Protein AF-A2F6Y9-F1 (afdb_monomer)

Secondary structure (DSSP, 8-state):
-PPP-HHHHHHTGGGTTT-HHHHHTS-HHHHHHHHTT--B-HHHHHHHHHHHHHHS-HHHHHHHHHH--B---SSHHHHHHHHHHHHHHTT-HHHHHHHHHHHHHHHHHHHHHHTT-----HHHHHHHHHHT--TT--------

Nearest PDB structures (foldseek):
  5g04-assembly1_J  TM=4.229E-01  e=6.805E+00  Homo sapiens
  8e5v-assembly1_A  TM=2.078E-01  e=3.432E+00  Deinococcus radiodurans

Solvent-accessible surface area (backbone atoms only — not comparable to full-atom values): 8515 Å² total; per-residue (Å²): 129,86,77,81,64,39,68,60,51,26,78,41,40,91,80,42,49,81,38,62,65,67,57,68,77,47,53,70,69,56,49,28,58,23,26,64,63,33,67,29,44,67,66,50,46,55,49,31,50,60,49,42,60,74,76,42,55,69,68,55,42,52,56,43,52,76,30,51,43,66,70,62,68,93,45,75,66,56,48,51,50,49,51,45,49,49,20,60,75,66,70,34,64,69,54,37,52,51,50,51,52,56,57,54,50,54,54,54,49,53,54,29,62,77,67,69,55,85,68,93,45,72,66,59,56,48,51,53,54,58,68,60,54,56,100,80,74,63,88,77,81,86,76,134

Sequence (144 aa):
MTSIDYDTYAKTLNSWYNDEEFISLRTVSELCNIFDKCSFTTKQYKTTFSIISRKFNTSDVLTLSQHAKIDNFEDTQAAFEILNFISRILNHNTLRDISVFVQTHKYHRLIKYEKGEHGNDILTIMGNAAVTFDHDGIIVEEQE

Mean predicted aligned error: 11.88 Å

Foldseek 3Di:
DPDDDLLVCQVVCVVPLQPLVVVQVDDLVSLLSNQLSHADALVSVLNNLVSCLVRDDLVSSVSSVVSHHHNDDPDPVSVLVVQVSNCVSNVPVVSVVVSVVVVVVVVVVVVCVVVVNDDPDVVVVVVVVVVQDDPPRDDDDDDD

Structure (mmCIF, N/CA/C/O backbone):
data_AF-A2F6Y9-F1
#
_entry.id   AF-A2F6Y9-F1
#
loop_
_atom_site.group_PDB
_atom_site.id
_atom_site.type_symbol
_atom_site.label_atom_id
_atom_site.label_alt_id
_atom_site.label_comp_id
_atom_site.label_asym_id
_atom_site.label_entity_id
_atom_site.label_seq_id
_atom_site.pdbx_PDB_ins_code
_atom_site.Cartn_x
_atom_site.Cartn_y
_atom_site.Cartn_z
_atom_site.occupancy
_atom_site.B_iso_or_equiv
_atom_site.auth_seq_id
_atom_site.auth_comp_id
_atom_site.auth_asym_id
_atom_site.auth_atom_id
_atom_site.pdbx_PDB_model_num
ATOM 1 N N . MET A 1 1 ? -25.624 3.906 16.333 1.00 43.97 1 MET A N 1
ATOM 2 C CA . MET A 1 1 ? -24.229 4.004 15.859 1.00 43.97 1 MET A CA 1
ATOM 3 C C . MET A 1 1 ? -24.227 4.921 14.657 1.00 43.97 1 MET A C 1
ATOM 5 O O . MET A 1 1 ? -24.933 4.634 13.701 1.00 43.97 1 MET A O 1
ATOM 9 N N . THR A 1 2 ? -23.543 6.058 14.735 1.00 54.44 2 THR A N 1
ATOM 10 C CA . THR A 1 2 ? -23.297 6.910 13.567 1.00 54.44 2 THR A CA 1
ATOM 11 C C . THR A 1 2 ? -22.438 6.127 12.584 1.00 54.44 2 THR A C 1
ATOM 13 O O . THR A 1 2 ? -21.329 5.724 12.925 1.00 54.44 2 THR A O 1
ATOM 16 N N . SER A 1 3 ? -22.988 5.851 11.402 1.00 78.88 3 SER A N 1
ATOM 17 C CA . SER A 1 3 ? -22.258 5.212 10.309 1.00 78.88 3 SER A CA 1
ATOM 18 C C . SER A 1 3 ? -21.067 6.089 9.940 1.00 78.88 3 SER A C 1
ATOM 20 O O . SER A 1 3 ? -21.241 7.288 9.724 1.00 78.88 3 SER A O 1
ATOM 22 N N . ILE A 1 4 ? -19.869 5.511 9.883 1.00 85.12 4 ILE A N 1
ATOM 23 C CA . ILE A 1 4 ? -18.699 6.222 9.377 1.00 85.12 4 ILE A CA 1
ATOM 24 C C . ILE A 1 4 ? -18.893 6.454 7.877 1.00 85.12 4 ILE A C 1
ATOM 26 O O . ILE A 1 4 ? -19.220 5.527 7.139 1.00 85.12 4 ILE A O 1
ATOM 30 N N . ASP A 1 5 ? -18.696 7.693 7.433 1.00 91.25 5 ASP A N 1
ATOM 31 C CA . ASP A 1 5 ? -18.725 8.049 6.017 1.00 91.25 5 ASP A CA 1
ATOM 32 C C . ASP A 1 5 ? -17.322 7.905 5.408 1.00 91.25 5 ASP A C 1
ATOM 34 O O . ASP A 1 5 ? -16.503 8.830 5.406 1.00 91.25 5 ASP A O 1
ATOM 38 N N . TYR A 1 6 ? -17.038 6.700 4.915 1.00 93.38 6 TYR A N 1
ATOM 39 C CA . TYR A 1 6 ? -15.757 6.369 4.293 1.00 93.38 6 TYR A CA 1
ATOM 40 C C . TYR A 1 6 ? -15.515 7.138 2.984 1.00 93.38 6 TYR A C 1
ATOM 42 O O . TYR A 1 6 ? -14.369 7.463 2.677 1.00 93.38 6 TYR A O 1
ATOM 50 N N . ASP A 1 7 ? -16.569 7.481 2.235 1.00 93.00 7 ASP A N 1
ATOM 51 C CA . ASP A 1 7 ? -16.457 8.239 0.983 1.00 93.00 7 ASP A CA 1
ATOM 52 C C . ASP A 1 7 ? -16.000 9.677 1.235 1.00 93.00 7 ASP A C 1
ATOM 54 O O . ASP A 1 7 ? -15.158 10.209 0.505 1.00 93.00 7 ASP A O 1
ATOM 58 N N . THR A 1 8 ? -16.508 10.305 2.296 1.00 94.44 8 THR A N 1
ATOM 59 C CA . THR A 1 8 ? -16.049 11.635 2.710 1.00 94.44 8 THR A CA 1
ATOM 60 C C . THR A 1 8 ? -14.581 11.612 3.136 1.00 94.44 8 THR A C 1
ATOM 62 O O . THR A 1 8 ? -13.813 12.490 2.729 1.00 94.44 8 THR A O 1
ATOM 65 N N . TYR A 1 9 ? -14.142 10.596 3.887 1.00 94.12 9 TYR A N 1
ATOM 66 C CA . TYR A 1 9 ? -12.727 10.480 4.256 1.00 94.12 9 TYR A CA 1
ATOM 67 C C . TYR A 1 9 ? -11.823 10.242 3.050 1.00 94.12 9 TYR A C 1
ATOM 69 O O . TYR A 1 9 ? -10.791 10.901 2.939 1.00 94.12 9 TYR A O 1
ATOM 77 N N . ALA A 1 10 ? -12.227 9.399 2.102 1.00 93.69 10 ALA A N 1
ATOM 78 C CA . ALA A 1 10 ? -11.460 9.183 0.882 1.00 93.69 10 ALA A CA 1
ATOM 79 C C . ALA A 1 10 ? -11.283 10.474 0.062 1.00 93.69 10 ALA A C 1
ATOM 81 O O . ALA A 1 10 ? -10.172 10.807 -0.353 1.00 93.69 10 ALA A O 1
ATOM 82 N N . LYS A 1 11 ? -12.350 11.271 -0.095 1.00 93.94 11 LYS A N 1
ATOM 83 C CA . LYS A 1 11 ? -12.299 12.567 -0.806 1.00 93.94 11 LYS A CA 1
ATOM 84 C C . LYS A 1 11 ? -11.436 13.614 -0.107 1.00 93.94 11 LYS A C 1
ATOM 86 O O . LYS A 1 11 ? -10.936 14.534 -0.750 1.00 93.94 11 LYS A O 1
ATOM 91 N N . THR A 1 12 ? -11.265 13.482 1.203 1.00 95.38 12 THR A N 1
ATOM 92 C CA . THR A 1 12 ? -10.485 14.403 2.032 1.00 95.38 12 THR A CA 1
ATOM 93 C C . THR A 1 12 ? -9.105 13.854 2.390 1.00 95.38 12 THR A C 1
ATOM 95 O O . THR A 1 12 ? -8.464 14.401 3.274 1.00 95.38 12 THR A O 1
ATOM 98 N N . LEU A 1 13 ? -8.585 12.840 1.679 1.00 96.06 13 LEU A N 1
ATOM 99 C CA . LEU A 1 13 ? -7.261 12.239 1.928 1.00 96.06 13 LEU A CA 1
ATOM 100 C C . LEU A 1 13 ? -6.149 13.275 2.186 1.00 96.06 13 LEU A C 1
ATOM 102 O O . LEU A 1 13 ? -5.349 13.126 3.109 1.00 96.06 13 LEU A O 1
ATOM 106 N N . ASN A 1 14 ? -6.131 14.368 1.417 1.00 96.81 14 ASN A N 1
ATOM 107 C CA . ASN A 1 14 ? -5.154 15.452 1.562 1.00 96.81 14 ASN A CA 1
ATOM 108 C C . ASN A 1 14 ? -5.143 16.122 2.944 1.00 96.81 14 ASN A C 1
ATOM 110 O O . ASN A 1 14 ? -4.122 16.698 3.311 1.00 96.81 14 ASN A O 1
ATOM 114 N N . SER A 1 15 ? -6.244 16.074 3.696 1.00 96.44 15 SER A N 1
ATOM 115 C CA . SER A 1 15 ? -6.348 16.715 5.006 1.00 96.44 15 SER A CA 1
ATOM 116 C C . SER A 1 15 ? -5.880 15.834 6.162 1.00 96.44 15 SER A C 1
ATOM 118 O O . SER A 1 15 ? -5.732 16.357 7.259 1.00 96.44 15 SER A O 1
ATOM 120 N N . TRP A 1 16 ? -5.689 14.526 5.955 1.00 95.88 16 TRP A N 1
ATOM 121 C CA . TRP A 1 16 ? -5.418 13.595 7.059 1.00 95.88 16 TRP A CA 1
ATOM 122 C C . TRP A 1 16 ? -4.356 12.525 6.780 1.00 95.88 16 TRP A C 1
ATOM 124 O O . TRP A 1 16 ? -3.945 11.843 7.711 1.00 95.88 16 TRP A O 1
ATOM 134 N N . TYR A 1 17 ? -3.865 12.342 5.548 1.00 97.31 17 TYR A N 1
ATOM 135 C CA . TYR A 1 17 ? -2.927 11.246 5.227 1.00 97.31 17 TYR A CA 1
ATOM 136 C C . TYR A 1 17 ? -1.644 11.226 6.090 1.00 97.31 17 TYR A C 1
ATOM 138 O O . TYR A 1 17 ? -1.002 10.182 6.231 1.00 97.31 17 TYR A O 1
ATOM 146 N N . ASN A 1 18 ? -1.245 12.380 6.629 1.00 97.88 18 ASN A N 1
ATOM 147 C CA . ASN A 1 18 ? -0.098 12.579 7.514 1.00 97.88 18 ASN A CA 1
ATOM 148 C C . ASN A 1 18 ? -0.493 12.860 8.976 1.00 97.88 18 ASN A C 1
ATOM 150 O O . ASN A 1 18 ? 0.376 13.204 9.777 1.00 97.88 18 ASN A O 1
ATOM 154 N N . ASP A 1 19 ? -1.775 12.736 9.312 1.00 97.44 19 ASP A N 1
ATOM 155 C CA . ASP A 1 19 ? -2.312 12.944 10.649 1.00 97.44 19 ASP A CA 1
ATOM 156 C C . ASP A 1 19 ? -2.236 11.632 11.446 1.00 97.44 19 ASP A C 1
ATOM 158 O O . ASP A 1 19 ? -2.974 10.668 11.224 1.00 97.44 19 ASP A O 1
ATOM 162 N N . GLU A 1 20 ? -1.288 11.591 12.379 1.00 96.94 20 GLU A N 1
ATOM 163 C CA . GLU A 1 20 ? -1.055 10.432 13.236 1.00 96.94 20 GLU A CA 1
ATOM 164 C C . GLU A 1 20 ? -2.205 10.181 14.217 1.00 96.94 20 GLU A C 1
ATOM 166 O O . GLU A 1 20 ? -2.486 9.022 14.528 1.00 96.94 20 GLU A O 1
ATOM 171 N N . GLU A 1 21 ? -2.892 11.227 14.677 1.00 96.56 21 GLU A N 1
ATOM 172 C CA . GLU A 1 21 ? -4.038 11.099 15.577 1.00 96.56 21 GLU A CA 1
ATOM 173 C C . GLU A 1 21 ? -5.226 10.499 14.826 1.00 96.56 21 GLU A C 1
ATOM 175 O O . GLU A 1 21 ? -5.803 9.507 15.277 1.00 96.56 21 GLU A O 1
ATOM 180 N N . PHE A 1 22 ? -5.515 11.009 13.624 1.00 96.06 22 PHE A N 1
ATOM 181 C CA . PHE A 1 22 ? -6.532 10.436 12.746 1.00 96.06 22 PHE A CA 1
ATOM 182 C C . PHE A 1 22 ? -6.292 8.938 12.526 1.00 96.06 22 PHE A C 1
ATOM 184 O O . PHE A 1 22 ? -7.195 8.125 12.727 1.00 96.06 22 PHE A O 1
ATOM 191 N N . ILE A 1 23 ? -5.077 8.551 12.141 1.00 96.44 23 ILE A N 1
ATOM 192 C CA . ILE A 1 23 ? -4.755 7.147 11.858 1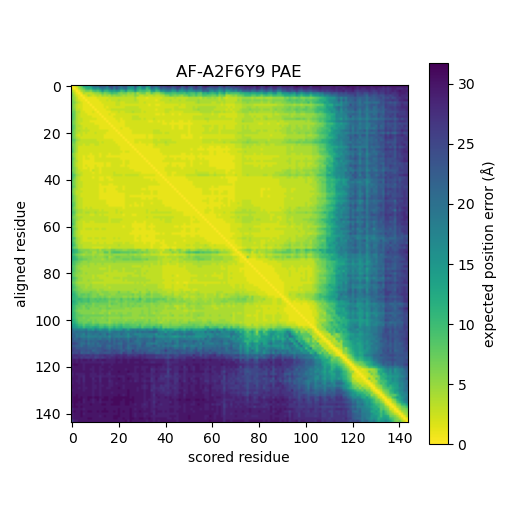.00 96.44 23 ILE A CA 1
ATOM 193 C C . ILE A 1 23 ? -4.870 6.285 13.128 1.00 96.44 23 ILE A C 1
ATOM 195 O O . ILE A 1 23 ? -5.380 5.170 13.060 1.00 96.44 23 ILE A O 1
ATOM 199 N N . SER A 1 24 ? -4.447 6.801 14.286 1.00 93.38 24 SER A N 1
ATOM 200 C CA . SER A 1 24 ? -4.424 6.041 15.548 1.00 93.38 24 SER A CA 1
ATOM 201 C C . SER A 1 24 ? -5.806 5.825 16.170 1.00 93.38 24 SER A C 1
ATOM 203 O O . SER A 1 24 ? -5.984 4.886 16.941 1.00 93.38 24 SER A O 1
ATOM 205 N N . LEU A 1 25 ? -6.785 6.678 15.859 1.00 94.56 25 LEU A N 1
ATOM 206 C CA . LEU A 1 25 ? -8.153 6.566 16.380 1.00 94.56 25 LEU A CA 1
ATOM 207 C C . LEU A 1 25 ? -9.020 5.546 15.627 1.00 94.56 25 LEU A C 1
ATOM 209 O O . LEU A 1 25 ? -10.191 5.382 15.963 1.00 94.56 25 LEU A O 1
ATOM 213 N N . ARG A 1 26 ? -8.476 4.886 14.600 1.00 94.81 26 ARG A N 1
ATOM 214 C CA . ARG A 1 26 ? -9.216 3.982 13.716 1.00 94.81 26 ARG A CA 1
ATOM 215 C C . ARG A 1 26 ? -8.724 2.554 13.853 1.00 94.81 26 ARG A C 1
ATOM 217 O O 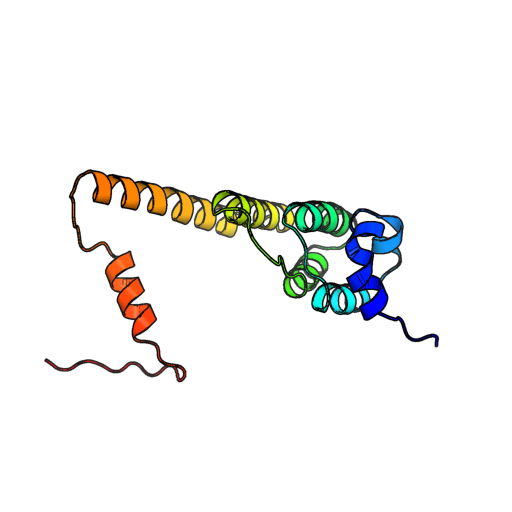. ARG A 1 26 ? -7.535 2.285 14.008 1.00 94.81 26 ARG A O 1
ATOM 224 N N . THR A 1 27 ? -9.662 1.628 13.756 1.00 96.19 27 THR A N 1
ATOM 225 C CA . THR A 1 27 ? -9.372 0.201 13.644 1.00 96.19 27 THR A CA 1
ATOM 226 C C . THR A 1 27 ? -8.811 -0.129 12.260 1.00 96.19 27 THR A C 1
ATOM 228 O O . THR A 1 27 ? -9.024 0.600 11.288 1.00 96.19 27 THR A O 1
ATOM 231 N N . VAL A 1 28 ? -8.140 -1.279 12.146 1.00 97.31 28 VAL A N 1
ATOM 232 C CA . VAL A 1 28 ? -7.633 -1.788 10.860 1.00 97.31 28 VAL A CA 1
ATOM 233 C C . VAL A 1 28 ? -8.759 -1.900 9.830 1.00 97.31 28 VAL A C 1
ATOM 235 O O . VAL A 1 28 ? -8.597 -1.440 8.708 1.00 97.31 28 VAL A O 1
ATOM 238 N N . SER A 1 29 ? -9.927 -2.427 10.219 1.00 97.19 29 SER A N 1
ATOM 239 C CA . SER A 1 29 ? -11.071 -2.574 9.308 1.00 97.19 29 SER A CA 1
ATOM 240 C C . SER A 1 29 ? -11.596 -1.231 8.796 1.00 97.19 29 SER A C 1
ATOM 242 O O . SER A 1 29 ? -11.914 -1.113 7.615 1.00 97.19 29 SER A O 1
ATOM 244 N N . GLU A 1 30 ? -11.664 -0.208 9.651 1.00 96.75 30 GLU A N 1
ATOM 245 C CA . GLU A 1 30 ? -12.086 1.131 9.228 1.00 96.75 30 GLU A CA 1
ATOM 246 C C . GLU A 1 30 ? -11.073 1.760 8.274 1.00 96.75 30 GLU A C 1
ATOM 248 O O . GLU A 1 30 ? -11.472 2.367 7.283 1.00 96.75 30 GLU A O 1
ATOM 253 N N . LEU A 1 31 ? -9.775 1.599 8.542 1.00 97.50 31 LEU A N 1
ATOM 254 C CA . LEU A 1 31 ? -8.729 2.076 7.642 1.00 97.50 31 LEU A CA 1
ATOM 255 C C . LEU A 1 31 ? -8.746 1.330 6.302 1.00 97.50 31 LEU A C 1
ATOM 257 O O . LEU A 1 31 ? -8.629 1.995 5.279 1.00 97.50 31 LEU A O 1
ATOM 261 N N . CYS A 1 32 ? -8.972 0.010 6.275 1.00 97.88 32 CYS A N 1
ATOM 262 C CA . CYS A 1 32 ? -9.166 -0.740 5.027 1.00 97.88 32 CYS A CA 1
ATOM 263 C C . CYS A 1 32 ? -10.324 -0.158 4.204 1.00 97.88 32 CYS A C 1
ATOM 265 O O . CYS A 1 32 ? -10.129 0.200 3.047 1.00 97.88 32 CYS A O 1
ATOM 267 N N . ASN A 1 33 ? -11.490 0.043 4.829 1.00 97.12 33 ASN A N 1
ATOM 268 C CA . ASN A 1 33 ? -12.671 0.602 4.161 1.00 97.12 33 ASN A CA 1
ATOM 269 C C . ASN A 1 33 ? -12.430 2.017 3.603 1.00 97.12 33 ASN A C 1
ATOM 271 O O . ASN A 1 33 ? -12.999 2.388 2.575 1.00 97.12 33 ASN A O 1
AT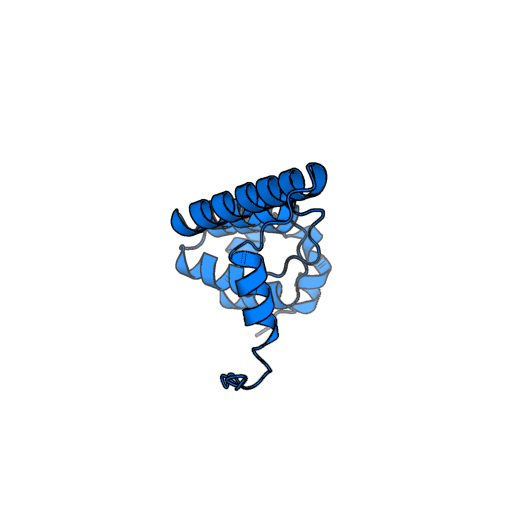OM 275 N N . ILE A 1 34 ? -11.606 2.826 4.280 1.00 96.94 34 ILE A N 1
ATOM 276 C CA . ILE A 1 34 ? -11.177 4.136 3.772 1.00 96.94 34 ILE A CA 1
ATOM 277 C C . ILE A 1 34 ? -10.209 3.949 2.598 1.00 96.94 34 ILE A C 1
ATOM 279 O O . ILE A 1 34 ? -10.370 4.596 1.565 1.00 96.94 34 ILE A O 1
ATOM 283 N N . PHE A 1 35 ? -9.207 3.079 2.741 1.00 97.44 35 PHE A N 1
ATOM 284 C CA . PHE A 1 35 ? -8.139 2.898 1.758 1.00 97.44 35 PHE A CA 1
ATOM 285 C C . PHE A 1 35 ? -8.642 2.321 0.437 1.00 97.44 35 PHE A C 1
ATOM 287 O O . PHE A 1 35 ? -8.203 2.808 -0.603 1.00 97.44 35 PHE A O 1
ATOM 294 N N . ASP A 1 36 ? -9.635 1.428 0.472 1.00 97.06 36 ASP A N 1
ATOM 295 C CA . ASP A 1 36 ? -10.310 0.890 -0.720 1.00 97.06 36 ASP A CA 1
ATOM 296 C C . ASP A 1 36 ? -10.896 1.982 -1.624 1.00 97.06 36 ASP A C 1
ATOM 298 O O . ASP A 1 36 ? -11.030 1.811 -2.836 1.00 97.06 36 ASP A O 1
ATOM 302 N N . LYS A 1 37 ? -11.263 3.121 -1.030 1.00 96.38 37 LYS A N 1
ATOM 303 C CA . LYS A 1 37 ? -11.841 4.276 -1.725 1.00 96.38 37 LYS A CA 1
ATOM 304 C C . LYS A 1 37 ? -10.804 5.360 -2.025 1.00 96.38 37 LYS A C 1
ATOM 306 O O . LYS A 1 37 ? -11.103 6.311 -2.746 1.00 96.38 37 LYS A O 1
ATOM 311 N N . CYS A 1 38 ? -9.600 5.246 -1.471 1.00 96.25 38 CYS A N 1
ATOM 312 C CA . CYS A 1 38 ? -8.528 6.211 -1.656 1.00 96.25 38 CYS A CA 1
ATOM 313 C C . CYS A 1 38 ? -7.741 5.952 -2.941 1.00 96.25 38 CYS A C 1
ATOM 315 O O . CYS A 1 38 ? -7.675 4.857 -3.493 1.00 96.25 38 CYS A O 1
ATOM 317 N N . SER A 1 39 ? -7.084 7.004 -3.404 1.00 95.00 39 SER A N 1
ATOM 318 C CA . SER A 1 39 ? -6.138 6.962 -4.512 1.00 95.00 39 SER A CA 1
ATOM 319 C C . SER A 1 39 ? -4.925 7.774 -4.088 1.00 95.00 39 SER A C 1
ATOM 321 O O . SER A 1 39 ? -4.941 9.003 -4.099 1.00 95.00 39 SER A O 1
ATOM 323 N N . PHE A 1 40 ? -3.907 7.073 -3.591 1.00 95.81 40 PHE A N 1
ATOM 324 C CA . PHE A 1 40 ? -2.710 7.685 -3.032 1.00 95.81 40 PHE A CA 1
ATOM 325 C C . PHE A 1 40 ? -1.753 8.108 -4.147 1.00 95.81 40 PHE A C 1
ATOM 327 O O . PHE A 1 40 ? -1.546 7.397 -5.129 1.00 95.81 40 PHE A O 1
ATOM 334 N N . THR A 1 41 ? -1.076 9.231 -3.941 1.00 94.50 41 THR A N 1
ATOM 335 C CA . THR A 1 41 ? 0.216 9.490 -4.588 1.00 94.50 41 THR A CA 1
ATOM 336 C C . THR A 1 41 ? 1.315 8.672 -3.908 1.00 94.50 41 THR A C 1
ATOM 338 O O . THR A 1 41 ? 1.211 8.325 -2.728 1.00 94.50 41 THR A O 1
ATOM 341 N N . THR A 1 42 ? 2.431 8.447 -4.605 1.00 94.31 42 THR A N 1
ATOM 342 C CA . THR A 1 42 ? 3.643 7.817 -4.049 1.00 94.31 42 THR A CA 1
ATOM 343 C C . THR A 1 42 ? 4.070 8.451 -2.718 1.00 94.31 42 THR A C 1
ATOM 345 O O . THR A 1 42 ? 4.397 7.755 -1.754 1.00 94.31 42 THR A O 1
ATOM 348 N N . LYS A 1 43 ? 4.029 9.789 -2.634 1.00 93.94 43 LYS A N 1
ATOM 349 C CA . LYS A 1 43 ? 4.381 10.540 -1.423 1.00 93.94 43 LYS A CA 1
ATOM 350 C C . LYS A 1 43 ? 3.412 10.255 -0.279 1.00 93.94 43 LYS A C 1
ATOM 352 O O . LYS A 1 43 ? 3.865 9.945 0.820 1.00 93.94 43 LYS A O 1
ATOM 357 N N . GLN A 1 44 ? 2.106 10.355 -0.530 1.00 96.19 44 GLN A N 1
ATOM 358 C CA . GLN A 1 44 ? 1.095 10.099 0.497 1.00 96.19 44 GLN A CA 1
ATOM 359 C C . GLN A 1 44 ? 1.198 8.669 1.009 1.00 96.19 44 GLN A C 1
ATOM 361 O O . GLN A 1 44 ? 1.256 8.482 2.217 1.00 96.19 44 GLN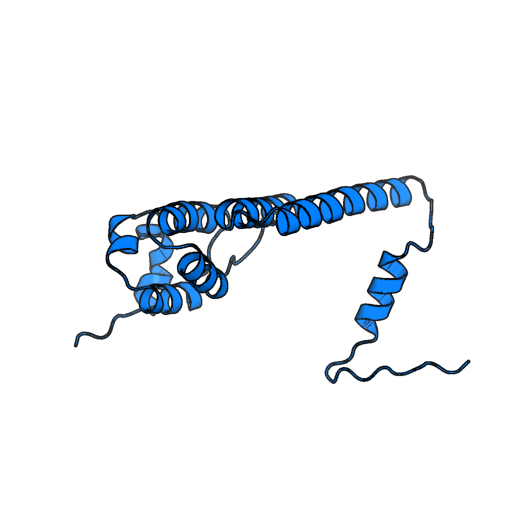 A O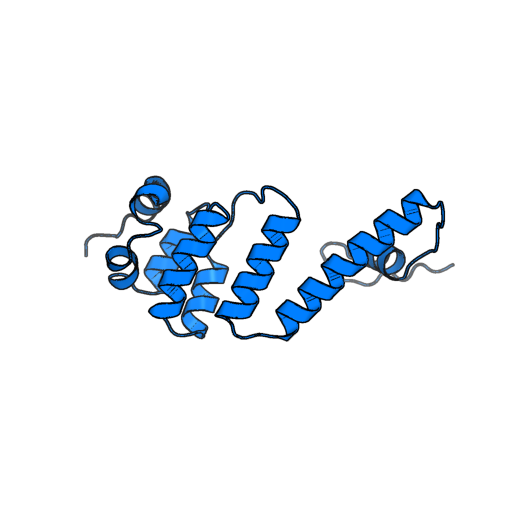 1
ATOM 366 N N . TYR A 1 45 ? 1.340 7.689 0.113 1.00 96.38 45 TYR A N 1
ATOM 367 C CA . TYR A 1 45 ? 1.529 6.293 0.496 1.00 96.38 45 TYR A CA 1
ATOM 368 C C . TYR A 1 45 ? 2.722 6.135 1.450 1.00 96.38 45 TYR A C 1
ATOM 370 O O . TYR A 1 45 ? 2.567 5.625 2.559 1.00 96.38 45 TYR A O 1
ATOM 378 N N . LYS A 1 46 ? 3.907 6.642 1.073 1.00 95.50 46 LYS A N 1
ATOM 379 C CA . LYS A 1 46 ? 5.115 6.561 1.917 1.00 95.50 46 LYS A CA 1
ATOM 380 C C . LYS A 1 46 ? 4.903 7.227 3.274 1.00 95.50 46 LYS A C 1
ATOM 382 O O . LYS A 1 46 ? 5.290 6.666 4.297 1.00 95.50 46 LYS A O 1
ATOM 387 N N . THR A 1 47 ? 4.294 8.410 3.305 1.00 96.69 47 THR A N 1
ATOM 388 C CA . THR A 1 47 ? 4.027 9.126 4.558 1.00 96.69 47 THR A CA 1
ATOM 389 C C . THR A 1 47 ? 3.054 8.354 5.446 1.00 96.69 47 THR A C 1
ATOM 391 O O . THR A 1 47 ? 3.386 8.063 6.594 1.00 96.69 47 THR A O 1
ATOM 394 N N . THR A 1 48 ? 1.900 7.960 4.913 1.00 97.56 48 THR A N 1
ATOM 395 C CA . THR A 1 48 ? 0.858 7.239 5.648 1.00 97.56 48 THR A CA 1
ATOM 396 C C . THR A 1 48 ? 1.381 5.906 6.182 1.00 97.56 48 THR A C 1
ATOM 398 O O . THR A 1 48 ? 1.260 5.633 7.374 1.00 97.56 48 THR A O 1
ATOM 401 N N . PHE A 1 49 ? 2.076 5.110 5.366 1.00 96.62 49 PHE A N 1
ATOM 402 C CA . PHE A 1 49 ? 2.616 3.818 5.804 1.00 96.62 49 PHE A CA 1
ATOM 403 C C . PHE A 1 49 ? 3.823 3.936 6.746 1.00 96.62 49 PHE A C 1
ATOM 405 O O . PHE A 1 49 ? 4.065 3.033 7.548 1.00 96.62 49 PHE A O 1
ATOM 412 N N . SER A 1 50 ? 4.537 5.066 6.747 1.00 95.88 50 SER A N 1
ATOM 413 C CA . SER A 1 50 ? 5.534 5.366 7.789 1.00 95.88 50 SER A CA 1
ATOM 414 C C . SER A 1 50 ? 4.881 5.657 9.147 1.00 95.88 50 SER A C 1
ATOM 416 O O . SER A 1 50 ? 5.480 5.414 10.191 1.00 95.88 50 SER A O 1
ATOM 418 N N . ILE A 1 51 ? 3.654 6.186 9.164 1.00 96.94 51 ILE A N 1
ATOM 419 C CA . ILE A 1 51 ? 2.875 6.354 10.397 1.00 96.94 51 ILE A CA 1
ATOM 420 C C . ILE A 1 51 ? 2.303 5.003 10.832 1.00 96.94 51 ILE A C 1
ATOM 422 O O . ILE A 1 51 ? 2.517 4.593 11.970 1.00 96.94 51 ILE A O 1
ATOM 426 N N . ILE A 1 52 ? 1.655 4.283 9.913 1.00 96.69 52 ILE A N 1
ATOM 427 C CA . ILE A 1 52 ? 1.027 2.983 10.185 1.00 96.69 52 ILE A CA 1
ATOM 428 C C . ILE A 1 52 ? 2.046 1.982 10.738 1.00 96.69 52 ILE A C 1
ATOM 430 O O . ILE A 1 52 ? 1.798 1.380 11.775 1.00 96.69 52 ILE A O 1
ATOM 434 N N . SER A 1 53 ? 3.223 1.856 10.119 1.00 95.19 53 SER A N 1
ATOM 435 C CA . SER A 1 53 ? 4.272 0.923 10.571 1.00 95.19 53 SER A CA 1
ATOM 436 C C . SER A 1 53 ? 4.824 1.204 11.972 1.00 95.19 53 SER A C 1
ATOM 438 O O . SER A 1 53 ? 5.422 0.319 12.575 1.00 95.19 53 SER A O 1
ATOM 440 N N . ARG A 1 54 ? 4.620 2.412 12.515 1.00 94.81 54 ARG A N 1
ATOM 441 C CA . ARG A 1 54 ? 4.991 2.754 13.899 1.00 94.81 54 ARG A CA 1
ATOM 442 C C . ARG A 1 54 ? 3.889 2.438 14.913 1.00 94.81 54 ARG A C 1
ATOM 444 O O . ARG A 1 54 ? 4.174 2.399 16.106 1.00 94.81 54 ARG A O 1
ATOM 451 N N . LYS A 1 55 ? 2.642 2.270 14.463 1.00 94.00 55 LYS A N 1
ATOM 452 C CA . LYS A 1 55 ? 1.456 2.101 15.322 1.00 94.00 55 LYS A CA 1
ATOM 453 C C . LYS A 1 55 ? 0.896 0.689 15.307 1.00 94.00 55 LYS A C 1
ATOM 455 O O . LYS A 1 55 ? 0.409 0.217 16.328 1.00 94.00 55 LYS A O 1
ATOM 460 N N . PHE A 1 56 ? 0.964 0.039 14.158 1.00 94.56 56 PHE A N 1
ATOM 461 C CA . PHE A 1 56 ? 0.368 -1.261 13.913 1.00 94.56 56 PHE A CA 1
ATOM 462 C C . PHE A 1 56 ? 1.451 -2.332 13.812 1.00 94.56 56 PHE A C 1
ATOM 464 O O . PHE A 1 56 ? 2.599 -2.053 13.460 1.00 94.56 56 PHE A O 1
ATOM 471 N N . ASN A 1 57 ? 1.086 -3.574 14.124 1.00 93.94 57 ASN A N 1
ATOM 472 C CA . ASN A 1 57 ? 1.989 -4.704 13.929 1.00 93.94 57 ASN A CA 1
ATOM 473 C C . ASN A 1 57 ? 2.158 -5.008 12.425 1.00 93.94 57 ASN A C 1
ATOM 475 O O . ASN A 1 57 ? 1.379 -4.558 11.587 1.00 93.94 57 ASN A O 1
ATOM 479 N N . THR A 1 58 ? 3.164 -5.805 12.064 1.00 92.12 58 THR A N 1
ATOM 480 C CA . THR A 1 58 ? 3.467 -6.114 10.656 1.00 92.12 58 THR A CA 1
ATOM 481 C C . THR A 1 58 ? 2.299 -6.764 9.902 1.00 92.12 58 THR A C 1
ATOM 483 O O . THR A 1 58 ? 2.123 -6.483 8.719 1.00 92.12 58 THR A O 1
ATOM 486 N N . SER A 1 59 ? 1.484 -7.598 10.558 1.00 92.94 59 SER A N 1
ATOM 487 C CA . SER A 1 59 ? 0.323 -8.252 9.931 1.00 92.94 59 SER A CA 1
ATOM 488 C C . SER A 1 59 ? -0.772 -7.246 9.572 1.00 92.94 59 SER A C 1
ATOM 490 O O . SER A 1 59 ? -1.346 -7.296 8.484 1.00 92.94 59 SER A O 1
ATOM 492 N N . ASP A 1 60 ? -1.035 -6.298 10.464 1.00 95.38 60 ASP A N 1
ATOM 493 C CA . ASP A 1 60 ? -1.982 -5.211 10.227 1.00 95.38 60 ASP A CA 1
ATOM 494 C C . ASP A 1 60 ? -1.476 -4.293 9.112 1.00 95.38 60 ASP A C 1
ATOM 496 O O . ASP A 1 60 ? -2.229 -3.931 8.213 1.00 95.38 60 ASP A O 1
ATOM 500 N N . VAL A 1 61 ? -0.180 -3.964 9.117 1.00 95.44 61 VAL A N 1
ATOM 501 C CA . VAL A 1 61 ? 0.450 -3.153 8.065 1.00 95.44 61 VAL A CA 1
ATOM 502 C C . VAL A 1 61 ? 0.318 -3.831 6.698 1.00 95.44 61 VAL A C 1
ATOM 504 O O . VAL A 1 61 ? -0.012 -3.166 5.716 1.00 95.44 61 VAL A O 1
ATOM 507 N N . LEU A 1 62 ? 0.535 -5.150 6.632 1.00 92.69 62 LEU A N 1
ATOM 508 C CA . LEU A 1 62 ? 0.316 -5.953 5.427 1.00 92.69 62 LEU A CA 1
ATOM 509 C C . LEU A 1 62 ? -1.135 -5.887 4.965 1.00 92.69 62 LEU A C 1
ATOM 511 O O . LEU A 1 62 ? -1.383 -5.591 3.799 1.00 92.69 62 LEU A O 1
ATOM 515 N N . THR A 1 63 ? -2.073 -6.112 5.882 1.00 95.56 63 THR A N 1
ATOM 516 C CA . THR A 1 63 ? -3.511 -6.062 5.594 1.00 95.56 63 THR A CA 1
ATOM 517 C C . THR A 1 63 ? -3.879 -4.700 5.012 1.00 95.56 63 THR A C 1
ATOM 519 O O . THR A 1 63 ? -4.392 -4.620 3.905 1.00 95.56 63 THR A O 1
ATOM 522 N N . LEU A 1 64 ? -3.496 -3.609 5.677 1.00 96.81 64 LEU A N 1
ATOM 523 C CA . LEU A 1 64 ? -3.746 -2.244 5.207 1.00 96.81 64 LEU A CA 1
ATOM 524 C C . LEU A 1 64 ? -3.120 -1.964 3.834 1.00 96.81 64 LEU A C 1
ATOM 526 O O . LEU A 1 64 ? -3.725 -1.277 3.014 1.00 96.81 64 LEU A O 1
ATOM 530 N N . SER A 1 65 ? -1.926 -2.501 3.560 1.00 94.12 65 SER A N 1
ATOM 531 C CA . SER A 1 65 ? -1.249 -2.315 2.268 1.00 94.12 65 SER A CA 1
ATOM 532 C C . SER A 1 65 ? -1.993 -2.949 1.095 1.00 94.12 65 SER A C 1
ATOM 534 O O . SER A 1 65 ? -1.914 -2.425 -0.011 1.00 94.12 65 SER A O 1
ATOM 536 N N . GLN A 1 66 ? -2.761 -4.018 1.329 1.00 93.06 66 GLN A N 1
ATOM 537 C CA . GLN A 1 66 ? -3.558 -4.677 0.287 1.00 93.06 66 GLN A CA 1
ATOM 538 C C . GLN A 1 66 ? -4.752 -3.828 -0.167 1.00 93.06 66 GLN A C 1
ATOM 540 O O . GLN A 1 66 ? -5.176 -3.943 -1.312 1.00 93.06 66 GLN A O 1
ATOM 545 N N . HIS A 1 67 ? -5.260 -2.960 0.710 1.00 96.50 67 HIS A N 1
ATOM 546 C CA . HIS A 1 67 ? -6.384 -2.063 0.425 1.00 96.50 67 HIS A CA 1
ATOM 547 C C . HIS A 1 67 ? -5.934 -0.688 -0.094 1.00 96.50 67 HIS A C 1
ATOM 549 O O . HIS A 1 67 ? -6.743 0.110 -0.555 1.00 96.50 67 HIS A O 1
ATOM 555 N N . ALA A 1 68 ? -4.640 -0.371 -0.024 1.00 95.56 68 ALA A N 1
ATOM 556 C CA . ALA A 1 68 ? -4.122 0.927 -0.433 1.00 95.56 68 ALA A CA 1
ATOM 557 C C . ALA A 1 68 ? -3.708 0.930 -1.911 1.00 95.56 68 ALA A C 1
ATOM 559 O O . ALA A 1 68 ? -2.719 0.311 -2.304 1.00 95.56 68 ALA A O 1
ATOM 560 N N . LYS A 1 69 ? -4.424 1.705 -2.732 1.00 94.75 69 LYS A N 1
ATOM 561 C CA . LYS A 1 69 ? -4.091 1.905 -4.147 1.00 94.75 69 LYS A CA 1
ATOM 562 C C . LYS A 1 69 ? -3.229 3.152 -4.354 1.00 94.75 69 LYS A C 1
ATOM 564 O O . LYS A 1 69 ? -3.598 4.245 -3.925 1.00 94.75 69 LYS A O 1
ATOM 569 N N . ILE A 1 70 ? -2.121 3.008 -5.081 1.00 94.44 70 ILE A N 1
ATOM 570 C CA . ILE A 1 70 ? -1.397 4.142 -5.674 1.00 94.44 70 ILE A CA 1
ATOM 571 C C . ILE A 1 70 ? -1.986 4.383 -7.063 1.00 94.44 70 ILE A C 1
ATOM 573 O O . ILE A 1 70 ? -2.035 3.459 -7.872 1.00 94.44 70 ILE A O 1
ATOM 577 N N . ASP A 1 71 ? -2.478 5.593 -7.319 1.00 89.81 71 ASP A N 1
ATOM 578 C CA . ASP A 1 71 ? -3.230 5.888 -8.544 1.00 89.81 71 ASP A CA 1
ATOM 579 C C . ASP A 1 71 ? -2.342 5.848 -9.787 1.00 89.81 71 ASP A C 1
ATOM 581 O O . ASP A 1 71 ? -2.659 5.185 -10.769 1.00 89.81 71 ASP A O 1
ATOM 585 N N . ASN A 1 72 ? -1.198 6.529 -9.709 1.00 85.62 72 ASN A N 1
ATOM 586 C CA . ASN A 1 72 ? -0.235 6.632 -10.790 1.00 85.62 72 ASN A CA 1
ATOM 587 C C . ASN A 1 72 ? 1.186 6.724 -10.227 1.00 85.62 72 ASN A C 1
ATOM 589 O O . ASN A 1 72 ? 1.451 7.474 -9.284 1.00 85.62 72 ASN A O 1
ATOM 593 N N . PHE A 1 73 ? 2.104 5.975 -10.834 1.00 89.94 73 PHE A N 1
ATOM 594 C CA . PHE A 1 73 ? 3.536 6.144 -10.611 1.00 89.94 73 PHE A CA 1
ATOM 595 C C . PHE A 1 73 ? 4.082 7.162 -11.611 1.00 89.94 73 PHE A C 1
ATOM 597 O O . PHE A 1 73 ? 3.804 7.062 -12.804 1.00 89.94 73 PHE A O 1
ATOM 604 N N . GLU A 1 74 ? 4.869 8.121 -11.124 1.00 87.00 74 GLU A N 1
ATOM 605 C CA . GLU A 1 74 ? 5.493 9.161 -11.957 1.00 87.00 74 GLU A CA 1
ATOM 606 C C . GLU A 1 74 ? 6.464 8.551 -12.977 1.00 87.00 74 GLU A C 1
ATOM 608 O O . GLU A 1 74 ? 6.491 8.947 -14.140 1.00 87.00 74 GLU A O 1
ATOM 613 N N . ASP A 1 75 ? 7.228 7.545 -12.552 1.00 85.50 75 ASP A N 1
ATOM 614 C CA . ASP A 1 75 ? 8.148 6.795 -13.394 1.00 85.50 75 ASP A CA 1
ATOM 615 C C . ASP A 1 75 ? 8.433 5.393 -12.813 1.00 85.50 75 ASP A C 1
ATOM 617 O O . ASP A 1 75 ? 7.921 4.982 -11.765 1.00 85.50 75 ASP A O 1
ATOM 621 N N . THR A 1 76 ? 9.276 4.623 -13.510 1.00 86.56 76 THR A N 1
ATOM 622 C CA . THR A 1 76 ? 9.713 3.300 -13.032 1.00 86.56 76 THR A CA 1
ATOM 623 C C . THR A 1 76 ? 10.499 3.389 -11.716 1.00 86.56 76 THR A C 1
ATOM 625 O O . THR A 1 76 ? 10.435 2.468 -10.902 1.00 86.56 76 THR A O 1
ATOM 628 N N . GLN A 1 77 ? 11.252 4.469 -11.498 1.00 87.19 77 GLN A N 1
ATOM 629 C CA . GLN A 1 77 ? 12.066 4.640 -10.299 1.00 87.19 77 GLN A CA 1
ATOM 630 C C . GLN A 1 77 ? 11.172 4.800 -9.062 1.00 87.19 77 GLN A C 1
ATOM 632 O O . GLN A 1 77 ? 11.413 4.136 -8.057 1.00 87.19 77 GLN A O 1
ATOM 637 N N . ALA A 1 78 ? 10.090 5.572 -9.158 1.00 88.25 78 ALA A N 1
ATOM 638 C CA . ALA A 1 78 ? 9.082 5.729 -8.117 1.00 88.25 78 ALA A CA 1
ATOM 639 C C . ALA A 1 78 ? 8.423 4.390 -7.738 1.00 88.25 78 ALA A C 1
ATOM 641 O O . ALA A 1 78 ? 8.211 4.117 -6.554 1.00 88.25 78 ALA A O 1
ATOM 642 N N . ALA A 1 79 ? 8.155 3.519 -8.717 1.00 90.44 79 ALA A N 1
ATOM 643 C CA . ALA A 1 79 ? 7.635 2.177 -8.451 1.00 90.44 79 ALA A CA 1
ATOM 644 C C . ALA A 1 79 ? 8.633 1.320 -7.651 1.00 90.44 79 ALA A C 1
ATOM 646 O O . ALA A 1 79 ? 8.263 0.703 -6.648 1.00 90.44 79 ALA A O 1
ATOM 647 N N . PHE A 1 80 ? 9.916 1.333 -8.029 1.00 90.31 80 PHE A N 1
ATOM 648 C CA . PHE A 1 80 ? 10.960 0.640 -7.268 1.00 90.31 80 PHE A CA 1
ATOM 649 C C . PHE A 1 80 ? 11.191 1.248 -5.883 1.00 90.31 80 PHE A C 1
ATOM 651 O O . PHE A 1 80 ? 11.455 0.515 -4.931 1.00 90.31 80 PHE A O 1
ATOM 658 N N . GLU A 1 81 ? 11.056 2.565 -5.725 1.00 89.88 81 GLU A N 1
ATOM 659 C CA . GLU A 1 81 ? 11.112 3.199 -4.409 1.00 89.88 81 GLU A CA 1
ATOM 660 C C . GLU A 1 81 ? 10.011 2.696 -3.478 1.00 89.88 81 GLU A C 1
ATOM 662 O O . GLU A 1 81 ? 10.284 2.460 -2.299 1.00 89.88 81 GLU A O 1
ATOM 667 N N . ILE A 1 82 ? 8.790 2.512 -3.987 1.00 92.06 82 ILE A N 1
ATOM 668 C CA . ILE A 1 82 ? 7.685 1.939 -3.211 1.00 92.06 82 ILE A CA 1
ATOM 669 C C . ILE A 1 82 ? 7.953 0.479 -2.874 1.00 92.06 82 ILE A C 1
ATOM 671 O O . ILE A 1 82 ? 7.799 0.099 -1.715 1.00 92.06 82 ILE A O 1
ATOM 675 N N . LEU A 1 83 ? 8.417 -0.323 -3.833 1.00 90.69 83 LEU A N 1
ATOM 676 C CA . LEU A 1 83 ? 8.746 -1.725 -3.581 1.00 90.69 83 LEU A CA 1
ATOM 677 C C . LEU A 1 83 ? 9.840 -1.862 -2.511 1.00 90.69 83 LEU A C 1
ATOM 679 O O . LEU A 1 83 ? 9.712 -2.648 -1.571 1.00 90.69 83 LEU A O 1
ATOM 683 N N . ASN A 1 84 ? 10.884 -1.037 -2.593 1.00 89.38 84 ASN A N 1
ATOM 684 C CA . ASN A 1 84 ? 11.953 -1.003 -1.603 1.00 89.38 84 ASN A CA 1
ATOM 685 C C . ASN A 1 84 ? 11.442 -0.502 -0.240 1.00 89.38 84 ASN A C 1
ATOM 687 O O . ASN A 1 84 ? 11.781 -1.063 0.801 1.00 89.38 84 ASN A O 1
ATOM 691 N N . PHE A 1 85 ? 10.575 0.510 -0.222 1.00 90.50 85 PHE A N 1
ATOM 692 C CA . PHE A 1 85 ? 9.935 1.000 0.997 1.00 90.50 85 PHE A CA 1
ATOM 693 C C . PHE A 1 85 ? 9.080 -0.076 1.684 1.00 90.50 85 PHE A C 1
ATOM 695 O O . PHE A 1 85 ? 9.242 -0.300 2.884 1.00 90.50 85 PHE A O 1
ATOM 702 N N . ILE A 1 86 ? 8.252 -0.801 0.928 1.00 89.44 86 ILE A N 1
ATOM 703 C CA . ILE A 1 86 ? 7.469 -1.939 1.424 1.00 89.44 86 ILE A CA 1
ATOM 704 C C . ILE A 1 86 ? 8.405 -3.026 1.963 1.00 89.44 86 ILE A C 1
ATOM 706 O O . ILE A 1 86 ? 8.217 -3.483 3.086 1.00 89.44 86 ILE A O 1
ATOM 710 N N . SER A 1 87 ? 9.468 -3.380 1.229 1.00 90.00 87 SER A N 1
ATOM 711 C CA . SER A 1 87 ? 10.437 -4.388 1.685 1.00 90.00 87 SER A CA 1
ATOM 712 C C . SER A 1 87 ? 11.049 -4.046 3.050 1.00 90.00 87 SER A C 1
ATOM 714 O O . SER A 1 87 ? 11.238 -4.931 3.882 1.00 90.00 87 SER A O 1
ATOM 716 N N . ARG A 1 88 ? 11.298 -2.755 3.317 1.00 89.69 88 ARG A N 1
ATOM 717 C CA . ARG A 1 88 ? 11.841 -2.266 4.591 1.00 89.69 88 ARG A CA 1
ATOM 718 C C . ARG A 1 88 ? 10.814 -2.306 5.711 1.00 89.69 88 ARG A C 1
ATOM 720 O O . ARG A 1 88 ? 11.151 -2.741 6.805 1.00 89.69 88 ARG A O 1
ATOM 727 N N . ILE A 1 89 ? 9.586 -1.864 5.444 1.00 88.25 89 ILE A N 1
ATOM 728 C CA . ILE A 1 89 ? 8.493 -1.903 6.426 1.00 88.25 89 ILE A CA 1
ATOM 729 C C . ILE A 1 89 ? 8.186 -3.340 6.849 1.00 88.25 89 ILE A C 1
ATOM 731 O O . ILE A 1 89 ? 7.959 -3.608 8.025 1.00 88.25 89 ILE A O 1
ATOM 735 N N . LEU A 1 90 ? 8.216 -4.264 5.893 1.00 83.81 90 LEU A N 1
ATOM 736 C CA . LEU A 1 90 ? 7.955 -5.681 6.126 1.00 83.81 90 LEU A CA 1
ATOM 737 C C . LEU A 1 90 ? 9.191 -6.458 6.587 1.00 83.81 90 LEU A C 1
ATOM 739 O O . LEU A 1 90 ? 9.084 -7.647 6.875 1.00 83.81 90 LEU A O 1
ATOM 743 N N . ASN A 1 91 ? 10.358 -5.807 6.632 1.00 85.62 91 ASN A N 1
ATOM 744 C CA . ASN A 1 91 ? 11.652 -6.428 6.903 1.00 85.62 91 ASN A CA 1
ATOM 745 C C . ASN A 1 91 ? 11.909 -7.690 6.046 1.00 85.62 91 ASN A C 1
ATOM 747 O O . ASN A 1 91 ? 12.395 -8.710 6.535 1.00 85.62 91 ASN A O 1
ATOM 751 N N . HIS A 1 92 ? 11.551 -7.634 4.760 1.00 86.19 92 HIS A N 1
ATOM 752 C CA . HIS A 1 92 ? 11.575 -8.782 3.856 1.00 86.19 92 HIS A CA 1
ATOM 753 C C . HIS A 1 92 ? 12.653 -8.626 2.776 1.00 86.19 92 HIS A C 1
ATOM 755 O O . HIS A 1 92 ? 12.417 -8.068 1.702 1.00 86.19 92 HIS A O 1
ATOM 761 N N . ASN A 1 93 ? 13.839 -9.182 3.034 1.00 88.00 93 ASN A N 1
ATOM 762 C CA . ASN A 1 93 ? 14.994 -9.061 2.135 1.00 88.00 93 ASN A CA 1
ATOM 763 C C . ASN A 1 93 ? 14.746 -9.651 0.740 1.00 88.00 93 ASN A C 1
ATOM 765 O O . ASN A 1 93 ? 15.168 -9.056 -0.242 1.00 88.00 93 ASN A O 1
ATOM 769 N N . THR A 1 94 ? 13.967 -10.731 0.614 1.00 87.69 94 THR A N 1
ATOM 770 C CA . THR A 1 94 ? 13.651 -11.311 -0.705 1.00 87.69 94 THR A CA 1
ATOM 771 C C . THR A 1 94 ? 12.954 -10.319 -1.641 1.00 87.69 94 THR A C 1
ATOM 773 O O . THR A 1 94 ? 13.262 -10.292 -2.826 1.00 87.69 94 THR A O 1
ATOM 776 N N . LEU A 1 95 ? 12.057 -9.459 -1.132 1.00 87.12 95 LEU A N 1
ATOM 777 C CA . LEU A 1 95 ? 11.399 -8.437 -1.958 1.00 87.12 95 LEU A CA 1
ATOM 778 C C . LEU A 1 95 ? 12.403 -7.393 -2.450 1.00 87.12 95 LEU A C 1
ATOM 780 O O . LEU A 1 95 ? 12.337 -6.953 -3.598 1.00 87.12 95 LEU A O 1
ATOM 784 N N . ARG A 1 96 ? 13.360 -7.029 -1.592 1.00 86.19 96 ARG A N 1
ATOM 785 C CA . ARG A 1 96 ? 14.461 -6.139 -1.957 1.00 86.19 96 ARG A CA 1
ATOM 786 C C . ARG A 1 96 ? 15.349 -6.775 -3.025 1.00 86.19 96 ARG A C 1
ATOM 788 O O . ARG A 1 96 ? 15.657 -6.112 -4.010 1.00 86.19 96 ARG A O 1
ATOM 795 N N . ASP A 1 97 ? 15.723 -8.039 -2.864 1.00 87.50 97 ASP A N 1
ATOM 796 C CA . ASP A 1 97 ? 16.596 -8.743 -3.807 1.00 87.50 97 ASP A CA 1
ATOM 797 C C . ASP A 1 97 ? 15.927 -8.903 -5.179 1.00 87.50 97 ASP A C 1
ATOM 799 O O . ASP A 1 97 ? 16.545 -8.612 -6.203 1.00 87.50 97 ASP A O 1
ATOM 803 N N . ILE A 1 98 ? 14.634 -9.256 -5.205 1.00 87.69 98 ILE A N 1
ATOM 804 C CA . ILE A 1 98 ? 13.823 -9.288 -6.433 1.00 87.69 98 ILE A CA 1
ATOM 805 C C . ILE A 1 98 ? 13.778 -7.898 -7.077 1.00 87.69 98 ILE A C 1
ATOM 807 O O . ILE A 1 98 ? 14.016 -7.768 -8.278 1.00 87.69 98 ILE A O 1
ATOM 811 N N . SER A 1 99 ? 13.523 -6.845 -6.293 1.00 86.69 99 SER A N 1
ATOM 812 C CA . SER A 1 99 ? 13.503 -5.465 -6.790 1.00 86.69 99 SER A CA 1
ATOM 813 C C . SER A 1 99 ? 14.823 -5.084 -7.462 1.00 86.69 99 SER A C 1
ATOM 815 O O . SER A 1 99 ? 14.816 -4.531 -8.561 1.00 86.69 99 SER A O 1
ATOM 817 N N . VAL A 1 100 ? 15.954 -5.390 -6.817 1.00 86.38 100 VAL A N 1
ATOM 818 C CA . VAL A 1 100 ? 17.295 -5.116 -7.351 1.00 86.38 100 VAL A CA 1
ATOM 819 C C . VAL A 1 100 ? 17.529 -5.908 -8.635 1.00 86.38 100 VAL A C 1
ATOM 821 O O . VAL A 1 100 ? 17.934 -5.327 -9.641 1.00 86.38 100 VAL A O 1
ATOM 824 N N . PHE A 1 101 ? 17.212 -7.205 -8.641 1.00 87.25 101 PHE A N 1
ATOM 825 C CA . PHE A 1 101 ? 17.352 -8.060 -9.818 1.00 87.25 101 PHE A CA 1
ATOM 826 C C 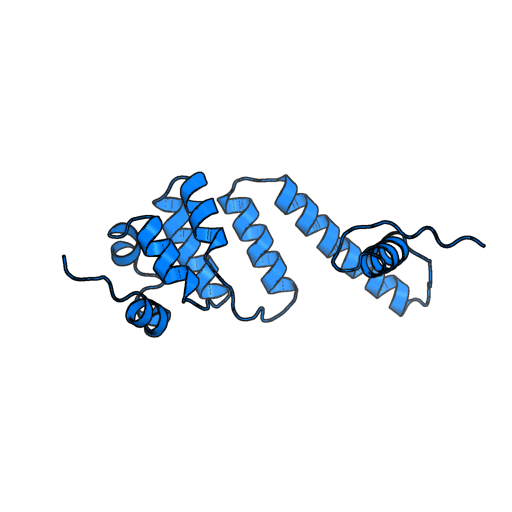. PHE A 1 101 ? 16.597 -7.491 -11.026 1.00 87.25 101 PHE A C 1
ATOM 828 O O . PHE A 1 101 ? 17.191 -7.320 -12.095 1.00 87.25 101 PHE A O 1
ATOM 835 N N . VAL A 1 102 ? 15.317 -7.142 -10.858 1.00 85.75 102 VAL A N 1
ATOM 836 C CA . VAL A 1 102 ? 14.479 -6.598 -11.941 1.00 85.75 102 VAL A CA 1
ATOM 837 C C . VAL A 1 102 ? 15.018 -5.248 -12.428 1.00 85.75 102 VAL A C 1
ATOM 839 O O . VAL A 1 102 ? 15.086 -5.011 -13.638 1.00 85.75 102 VAL A O 1
ATOM 842 N N . GLN A 1 103 ? 15.462 -4.379 -11.516 1.00 82.19 103 GLN A N 1
ATOM 843 C CA . GLN A 1 103 ? 16.030 -3.077 -11.868 1.00 82.19 103 GLN A CA 1
ATOM 844 C C . GLN A 1 103 ? 17.321 -3.222 -12.694 1.00 82.19 103 GLN A C 1
ATOM 846 O O . GLN A 1 103 ? 17.467 -2.578 -13.736 1.00 82.19 103 GLN A O 1
ATOM 851 N N . THR A 1 104 ? 18.233 -4.111 -12.289 1.00 80.06 104 THR A N 1
ATOM 852 C CA . THR A 1 104 ? 19.499 -4.362 -12.997 1.00 80.06 104 THR A CA 1
ATOM 853 C C . THR A 1 104 ? 19.291 -5.030 -14.360 1.00 80.06 104 THR A C 1
ATOM 855 O O . THR A 1 104 ? 19.999 -4.701 -15.318 1.00 80.06 104 THR A O 1
ATOM 858 N N . HIS A 1 105 ? 18.306 -5.925 -14.491 1.00 72.56 105 HIS A N 1
ATOM 859 C CA . HIS A 1 105 ? 18.007 -6.599 -15.762 1.00 72.56 105 HIS A CA 1
ATOM 860 C C . HIS A 1 105 ? 17.415 -5.652 -16.810 1.00 72.56 105 HIS A C 1
ATOM 862 O O . HIS A 1 105 ? 17.754 -5.758 -17.991 1.00 72.56 105 HIS A O 1
ATOM 868 N N . LYS A 1 106 ? 16.586 -4.681 -16.401 1.00 64.25 106 LYS A N 1
ATOM 869 C CA . LYS A 1 106 ? 16.067 -3.653 -17.318 1.00 64.25 106 LYS A CA 1
ATOM 870 C C . LYS A 1 106 ? 17.206 -2.835 -17.939 1.00 64.25 106 LYS A C 1
ATOM 872 O O . LYS A 1 106 ? 17.205 -2.614 -19.149 1.00 64.25 106 LYS A O 1
ATOM 877 N N . TYR A 1 107 ? 18.205 -2.464 -17.135 1.00 60.00 107 TYR A N 1
ATOM 878 C CA . TYR A 1 107 ? 19.405 -1.771 -17.615 1.00 60.00 107 TYR A CA 1
ATOM 879 C C . TYR A 1 107 ? 20.215 -2.614 -18.608 1.00 60.00 107 TYR A C 1
ATOM 881 O O . TYR A 1 107 ? 20.611 -2.108 -19.655 1.00 60.00 107 TYR A O 1
ATOM 889 N N . HIS A 1 108 ? 20.407 -3.908 -18.335 1.00 58.16 108 HIS A N 1
ATOM 890 C CA . HIS A 1 108 ? 21.125 -4.795 -19.256 1.00 58.16 108 HIS A CA 1
ATOM 891 C C . HIS A 1 108 ? 20.391 -4.982 -20.591 1.00 58.16 108 HIS A C 1
ATOM 893 O O . HIS A 1 108 ? 21.044 -4.999 -21.634 1.00 58.16 108 HIS A O 1
ATOM 899 N N . ARG A 1 109 ? 19.049 -5.063 -20.598 1.00 58.25 109 ARG A N 1
ATOM 900 C CA . ARG A 1 109 ? 18.276 -5.096 -21.854 1.00 58.25 109 ARG A CA 1
ATOM 901 C C . ARG A 1 109 ? 18.463 -3.816 -22.663 1.00 58.25 109 ARG A C 1
ATOM 903 O O . ARG A 1 109 ? 18.769 -3.923 -23.844 1.00 58.25 109 ARG A O 1
ATOM 910 N N . LEU A 1 110 ? 18.321 -2.635 -22.058 1.00 57.59 110 LEU A N 1
ATOM 911 C CA . LEU A 1 110 ? 18.472 -1.357 -22.774 1.00 57.59 110 LEU A CA 1
ATOM 912 C C . LEU A 1 110 ? 19.847 -1.241 -23.452 1.00 57.59 110 LEU A C 1
ATOM 914 O O . LEU A 1 110 ? 19.918 -0.915 -24.633 1.00 57.59 110 LEU A O 1
ATOM 918 N N . ILE A 1 111 ? 20.917 -1.638 -22.756 1.00 57.19 111 ILE A N 1
ATOM 919 C CA . ILE A 1 111 ? 22.283 -1.621 -23.299 1.00 57.19 111 ILE A CA 1
ATOM 920 C C . ILE A 1 111 ? 22.454 -2.615 -24.464 1.00 57.19 111 ILE A C 1
ATOM 922 O O . ILE A 1 111 ? 23.128 -2.292 -25.440 1.00 57.19 111 ILE A O 1
ATOM 926 N N . LYS A 1 112 ? 21.850 -3.812 -24.401 1.00 53.84 112 LYS A N 1
ATOM 927 C CA . LYS A 1 112 ? 21.888 -4.785 -25.514 1.00 53.84 112 LYS A CA 1
ATOM 928 C C . LYS A 1 112 ? 21.158 -4.266 -26.759 1.00 53.84 112 LYS A C 1
ATOM 930 O O . LYS A 1 112 ? 21.659 -4.442 -27.866 1.00 53.84 112 LYS A O 1
ATOM 935 N N . TYR A 1 113 ? 20.016 -3.590 -26.586 1.00 55.75 113 TYR A N 1
ATOM 936 C CA . TYR A 1 113 ? 19.286 -2.959 -27.695 1.00 55.75 113 TYR A CA 1
ATOM 937 C C . TYR A 1 113 ? 20.081 -1.811 -28.328 1.00 55.75 113 TYR A C 1
ATOM 939 O O . TYR A 1 113 ? 20.179 -1.755 -29.550 1.00 55.75 113 TYR A O 1
ATOM 947 N N . GLU A 1 114 ? 20.708 -0.948 -27.526 1.00 53.78 114 GLU A N 1
ATOM 948 C CA . GLU A 1 114 ? 21.568 0.134 -28.034 1.00 53.78 114 GLU A CA 1
ATOM 949 C C . GLU A 1 114 ? 22.815 -0.386 -28.767 1.00 53.78 114 GLU A C 1
ATOM 951 O O . GLU A 1 114 ? 23.317 0.271 -29.677 1.00 53.78 114 GLU A O 1
ATOM 956 N N . LYS A 1 115 ? 23.298 -1.582 -28.410 1.00 56.56 115 LYS A N 1
ATOM 957 C CA . LYS A 1 115 ? 24.440 -2.247 -29.058 1.00 56.56 115 LYS A CA 1
ATOM 958 C C . LYS A 1 115 ? 24.060 -3.175 -30.219 1.00 56.56 115 LYS A C 1
ATOM 960 O O . LYS A 1 115 ? 24.954 -3.753 -30.830 1.00 56.56 115 LYS A O 1
ATOM 965 N N . GLY A 1 116 ? 22.771 -3.323 -30.539 1.00 48.16 116 GLY A N 1
ATOM 966 C CA . GLY A 1 116 ? 22.300 -4.198 -31.622 1.00 48.16 116 GLY A CA 1
ATOM 967 C C . GLY A 1 116 ? 22.442 -5.702 -31.344 1.00 48.16 116 GLY A C 1
ATOM 968 O O . GLY A 1 116 ? 22.368 -6.510 -32.267 1.00 48.16 116 GLY A O 1
ATOM 969 N N . GLU A 1 117 ? 22.634 -6.105 -30.086 1.00 52.19 117 GLU A N 1
ATOM 970 C CA . GLU A 1 117 ? 22.775 -7.510 -29.694 1.00 52.19 117 GLU A CA 1
ATOM 971 C C . GLU A 1 117 ? 21.393 -8.116 -29.393 1.00 52.19 117 GLU A C 1
ATOM 973 O O . GLU A 1 117 ? 20.901 -8.103 -28.262 1.00 52.19 117 GLU A O 1
ATOM 978 N N . HIS A 1 118 ? 20.730 -8.649 -30.422 1.00 53.88 118 HIS A N 1
ATOM 979 C CA . HIS A 1 118 ? 19.469 -9.387 -30.287 1.00 53.88 118 HIS A CA 1
ATOM 980 C C . HIS A 1 118 ? 19.715 -10.846 -29.883 1.00 53.88 118 HIS A C 1
ATOM 982 O O . HIS A 1 118 ? 19.619 -11.767 -30.688 1.00 53.88 118 HIS A O 1
ATOM 988 N N . GLY A 1 119 ? 20.044 -11.062 -28.610 1.00 52.72 119 GLY A N 1
ATOM 989 C CA . GLY A 1 119 ? 19.966 -12.390 -28.004 1.00 52.72 119 GLY A CA 1
ATOM 990 C C . GLY A 1 119 ? 18.537 -12.689 -27.549 1.00 52.72 119 GLY A C 1
ATOM 991 O O . GLY A 1 119 ? 17.946 -11.875 -26.835 1.00 52.72 119 GLY A O 1
ATOM 992 N N . ASN A 1 120 ? 17.996 -13.853 -27.926 1.00 55.88 120 ASN A N 1
ATOM 993 C CA . ASN A 1 120 ? 16.765 -14.409 -27.354 1.00 55.88 120 ASN A CA 1
ATOM 994 C C . ASN A 1 120 ? 16.991 -14.705 -25.867 1.00 55.88 120 ASN A C 1
ATOM 996 O O . ASN A 1 120 ? 17.411 -15.794 -25.487 1.00 55.88 120 ASN A O 1
ATOM 1000 N N . ASP A 1 121 ? 16.786 -13.691 -25.032 1.00 55.19 121 ASP A N 1
ATOM 1001 C CA . ASP A 1 121 ? 16.983 -13.792 -23.592 1.00 55.19 121 ASP A CA 1
ATOM 1002 C C . ASP A 1 121 ? 15.804 -14.537 -22.947 1.00 55.19 121 ASP A C 1
ATOM 1004 O O . ASP A 1 121 ? 14.664 -14.444 -23.413 1.00 55.19 121 ASP A O 1
ATOM 1008 N N . ILE A 1 122 ? 16.062 -15.254 -21.851 1.00 51.97 122 ILE A N 1
ATOM 1009 C CA . ILE A 1 122 ? 15.091 -16.141 -21.176 1.00 51.97 122 ILE A CA 1
ATOM 1010 C C . ILE A 1 122 ? 13.792 -15.400 -20.812 1.00 51.97 122 ILE A C 1
ATOM 1012 O O . ILE A 1 122 ? 12.716 -15.981 -20.851 1.00 51.97 122 ILE A O 1
ATOM 1016 N N . LEU A 1 123 ? 13.851 -14.093 -20.549 1.00 45.69 123 LEU A N 1
ATOM 1017 C CA . LEU A 1 123 ? 12.669 -13.269 -20.273 1.00 45.69 123 LEU A CA 1
ATOM 1018 C C . LEU A 1 123 ? 11.825 -12.930 -21.515 1.00 45.69 123 LEU A C 1
ATOM 1020 O O . LEU A 1 123 ? 10.639 -12.662 -21.365 1.00 45.69 123 LEU A O 1
ATOM 1024 N N . THR A 1 124 ? 12.384 -12.956 -22.729 1.00 52.62 124 THR A N 1
ATOM 1025 C CA . THR A 1 124 ? 11.592 -12.914 -23.975 1.00 52.62 124 THR A CA 1
ATOM 1026 C C . THR A 1 124 ? 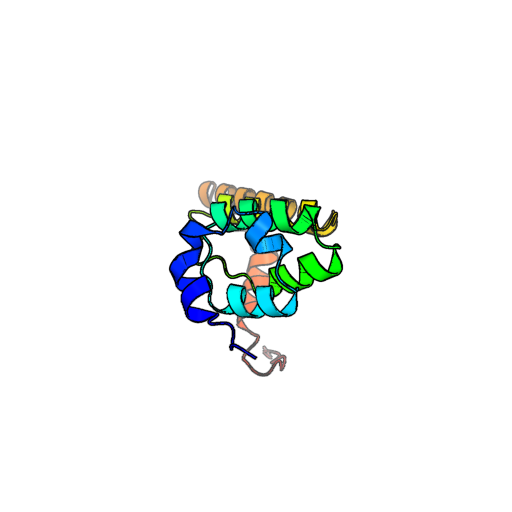10.844 -14.232 -24.160 1.00 52.62 124 THR A C 1
ATOM 1028 O O . THR A 1 124 ? 9.665 -14.229 -24.498 1.00 52.62 124 THR A O 1
ATOM 1031 N N . ILE A 1 125 ? 11.500 -15.352 -23.844 1.00 50.25 125 ILE A N 1
ATOM 1032 C CA . ILE A 1 125 ? 10.877 -16.682 -23.849 1.00 50.25 125 ILE A CA 1
ATOM 1033 C C . ILE A 1 125 ? 9.764 -16.748 -22.789 1.00 50.25 125 ILE A C 1
ATOM 1035 O O . ILE A 1 125 ? 8.663 -17.195 -23.086 1.00 50.25 125 ILE A O 1
ATOM 1039 N N . MET A 1 126 ? 9.999 -16.222 -21.581 1.00 50.50 126 MET A N 1
ATOM 1040 C CA . MET A 1 126 ? 8.993 -16.185 -20.511 1.00 50.50 126 MET A CA 1
ATOM 1041 C C . MET A 1 126 ? 7.889 -15.146 -20.747 1.00 50.50 126 MET A C 1
ATOM 1043 O O . MET A 1 126 ? 6.758 -15.373 -20.341 1.00 50.50 126 M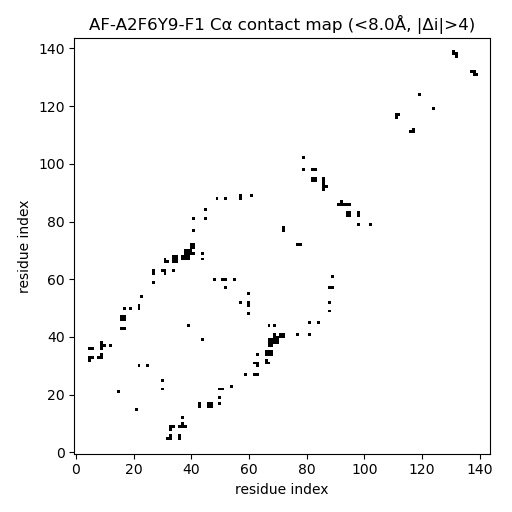ET A O 1
ATOM 1047 N N . GLY A 1 127 ? 8.183 -14.022 -21.407 1.00 47.78 127 GLY A N 1
ATOM 1048 C CA . GLY A 1 127 ? 7.176 -13.047 -21.830 1.00 47.78 127 GLY A CA 1
ATOM 1049 C C . GLY A 1 127 ? 6.226 -13.636 -22.871 1.00 47.78 127 GLY A C 1
ATOM 1050 O O . GLY A 1 127 ? 5.021 -13.464 -22.749 1.00 47.78 127 GLY A O 1
ATOM 1051 N N . ASN A 1 128 ? 6.751 -14.411 -23.823 1.00 43.66 128 ASN A N 1
ATOM 1052 C CA . ASN A 1 128 ? 5.928 -15.178 -24.758 1.00 43.66 128 ASN A CA 1
ATOM 1053 C C . ASN A 1 128 ? 5.146 -16.291 -24.039 1.00 43.66 128 ASN A C 1
ATOM 1055 O O . ASN A 1 128 ? 3.962 -16.452 -24.305 1.00 43.66 128 ASN A O 1
ATOM 1059 N N . ALA A 1 129 ? 5.759 -16.974 -23.063 1.00 43.16 129 ALA A N 1
ATOM 1060 C CA . ALA A 1 129 ? 5.074 -17.974 -22.239 1.00 43.16 129 ALA A CA 1
ATOM 1061 C C . ALA A 1 129 ? 3.940 -17.373 -21.384 1.00 43.16 129 ALA A C 1
ATOM 1063 O O . ALA A 1 129 ? 2.917 -18.016 -21.181 1.00 43.16 129 ALA A O 1
ATOM 1064 N N . ALA A 1 130 ? 4.092 -16.135 -20.898 1.00 43.53 130 ALA A N 1
ATOM 1065 C CA . ALA A 1 130 ? 3.057 -15.413 -20.156 1.00 43.53 130 ALA A CA 1
ATOM 1066 C C . ALA A 1 130 ? 1.892 -14.958 -21.053 1.00 43.53 130 ALA A C 1
ATOM 1068 O O . ALA A 1 130 ? 0.767 -14.854 -20.576 1.00 43.53 130 ALA A O 1
ATOM 1069 N N . VAL A 1 131 ? 2.147 -14.717 -22.344 1.00 44.28 131 VAL A N 1
ATOM 1070 C CA . VAL A 1 131 ? 1.115 -14.382 -23.342 1.00 44.28 131 VAL A CA 1
ATOM 1071 C C . VAL A 1 131 ? 0.309 -15.621 -23.768 1.00 44.28 131 VAL A C 1
ATOM 1073 O O . VAL A 1 131 ? -0.837 -15.476 -24.17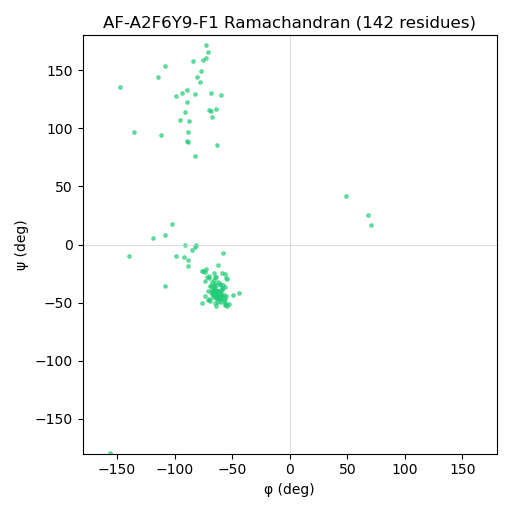8 1.00 44.28 131 VAL A O 1
ATOM 1076 N N . THR A 1 132 ? 0.848 -16.835 -23.607 1.00 42.22 132 THR A N 1
ATOM 1077 C CA . THR A 1 132 ? 0.133 -18.105 -23.856 1.00 42.22 132 THR A CA 1
ATOM 1078 C C . THR A 1 132 ? -0.762 -18.593 -22.710 1.00 42.22 132 THR A C 1
ATOM 1080 O O . THR A 1 132 ? -1.434 -19.606 -22.874 1.00 42.22 132 THR A O 1
ATOM 1083 N N . PHE A 1 133 ? -0.823 -17.903 -21.566 1.00 39.06 133 PHE A N 1
ATOM 1084 C CA . PHE A 1 133 ? -1.844 -18.188 -20.552 1.00 39.06 133 PHE A CA 1
ATOM 1085 C C . PHE A 1 133 ? -3.092 -17.356 -20.853 1.00 39.06 133 PHE A C 1
ATOM 1087 O O . PHE A 1 133 ? -3.169 -16.183 -20.484 1.00 39.06 133 PHE A O 1
ATOM 1094 N N . ASP A 1 134 ? -4.066 -17.958 -21.537 1.00 39.44 134 ASP A N 1
ATOM 1095 C CA . ASP A 1 134 ? -5.416 -17.403 -21.566 1.00 39.44 134 ASP A CA 1
ATOM 1096 C C . ASP A 1 134 ? -6.124 -17.600 -20.212 1.00 39.44 134 ASP A C 1
ATOM 1098 O O . ASP A 1 134 ? -5.605 -18.232 -19.285 1.00 39.44 134 ASP A O 1
ATOM 1102 N N . HIS A 1 135 ? -7.296 -16.978 -20.092 1.00 42.69 135 HIS A N 1
ATOM 1103 C CA . HIS A 1 135 ? -8.025 -16.738 -18.850 1.00 42.69 135 HIS A CA 1
ATOM 1104 C C . HIS A 1 135 ? -8.398 -17.984 -18.023 1.00 42.69 135 HIS A C 1
ATOM 1106 O O . HIS A 1 135 ? -8.831 -17.802 -16.887 1.00 42.69 135 HIS A O 1
ATOM 1112 N N . ASP A 1 136 ? -8.180 -19.204 -18.525 1.00 45.00 136 ASP A N 1
ATOM 1113 C CA . ASP A 1 136 ? -8.595 -20.445 -17.861 1.00 45.00 136 ASP A CA 1
ATOM 1114 C C . ASP A 1 136 ? -7.439 -21.399 -17.486 1.00 45.00 136 ASP A C 1
ATOM 1116 O O . ASP A 1 136 ? -7.673 -22.484 -16.952 1.00 45.00 136 ASP A O 1
ATOM 1120 N N . GLY A 1 137 ? -6.175 -20.998 -17.674 1.00 43.12 137 GLY A N 1
ATOM 1121 C CA . GLY A 1 137 ? -5.028 -21.703 -17.082 1.00 43.12 137 GLY A CA 1
ATOM 1122 C C . GLY A 1 137 ? -4.740 -23.106 -17.639 1.00 43.12 137 GLY A C 1
ATOM 1123 O O . GLY A 1 137 ? -4.136 -23.921 -16.938 1.00 43.12 137 GLY A O 1
ATOM 1124 N N . ILE A 1 138 ? -5.131 -23.403 -18.882 1.00 43.44 138 ILE A N 1
ATOM 1125 C CA . ILE A 1 138 ? -4.788 -24.665 -19.556 1.00 43.44 138 ILE A CA 1
ATOM 1126 C C . ILE A 1 138 ? -3.586 -24.460 -20.485 1.00 43.44 138 ILE A C 1
ATOM 1128 O O . ILE A 1 138 ? -3.576 -23.575 -21.334 1.00 43.44 138 ILE A O 1
ATOM 1132 N N . ILE A 1 139 ? -2.571 -25.315 -20.329 1.00 44.91 139 ILE A N 1
ATOM 1133 C CA . ILE A 1 139 ? -1.404 -25.393 -21.216 1.00 44.91 139 ILE A CA 1
ATOM 1134 C C . ILE A 1 139 ? -1.866 -25.976 -22.555 1.00 44.91 139 ILE A C 1
ATOM 1136 O O . ILE A 1 139 ? -2.279 -27.135 -22.607 1.00 44.91 139 ILE A O 1
ATOM 1140 N N . VAL A 1 140 ? -1.782 -25.197 -23.633 1.00 43.00 140 VAL A N 1
ATOM 1141 C CA . VAL A 1 140 ? -1.920 -25.722 -24.996 1.00 43.00 140 VAL A CA 1
ATOM 1142 C C . VAL A 1 140 ? -0.512 -25.999 -25.519 1.00 43.00 140 VAL A C 1
ATOM 1144 O O . VAL A 1 140 ? 0.252 -25.071 -25.772 1.00 43.00 140 VAL A O 1
ATOM 1147 N N . GLU A 1 141 ? -0.135 -27.275 -25.617 1.00 39.66 141 GLU A N 1
ATOM 1148 C CA . GLU A 1 141 ? 1.074 -27.684 -26.339 1.00 39.66 141 GLU A CA 1
ATOM 1149 C C . GLU A 1 141 ? 0.850 -27.443 -27.840 1.00 39.66 141 GLU A C 1
ATOM 1151 O O . GLU A 1 141 ? -0.007 -28.082 -28.452 1.00 39.66 141 GLU A O 1
ATOM 1156 N N . GLU A 1 142 ? 1.608 -26.522 -28.442 1.00 38.88 142 GLU A N 1
ATOM 1157 C CA . GLU A 1 142 ? 1.734 -26.461 -29.901 1.00 38.88 142 GLU A CA 1
ATOM 1158 C C . GLU A 1 142 ? 2.502 -27.710 -30.364 1.00 38.88 142 GLU A C 1
ATOM 1160 O O . GLU A 1 142 ? 3.693 -27.859 -30.087 1.00 38.88 142 GLU A O 1
ATOM 1165 N N . GLN A 1 143 ? 1.801 -28.635 -31.027 1.00 35.66 143 GLN A N 1
ATOM 1166 C CA . GLN A 1 143 ? 2.433 -29.693 -31.816 1.00 35.66 143 GLN A CA 1
ATOM 1167 C C . GLN A 1 143 ? 2.903 -29.123 -33.164 1.00 35.66 143 GLN A C 1
ATOM 1169 O O . GLN A 1 143 ? 2.207 -28.297 -33.752 1.00 35.66 143 GLN A O 1
ATOM 1174 N N . GLU A 1 144 ? 4.091 -29.589 -33.568 1.00 39.06 144 GLU A N 1
ATOM 1175 C CA . GLU A 1 144 ? 4.958 -29.195 -34.701 1.00 39.06 144 GLU A CA 1
ATOM 1176 C C . GLU A 1 144 ? 4.294 -28.740 -36.012 1.00 39.06 144 GLU A C 1
ATOM 1178 O O . GLU A 1 144 ? 3.342 -29.398 -36.493 1.00 39.06 144 GLU A O 1
#

pLDDT: mean 80.0, std 20.45, range [35.66, 97.88]

Radius of gyration: 20.29 Å; Cα contacts (8 Å, |Δi|>4): 101; chains: 1; bounding box: 49×46×51 Å

Organism: Trichomonas vaginalis (strain ATCC PRA-98 / G3) (NCBI:txid412133)